Protein AF-A0A285PBS4-F1 (afdb_monomer_lite)

Secondary structure (DSSP, 8-state):
-----------------------HHHHHHHHHHHHHHHHHHHHH-HHHHHHHHHHHHHHHHHHHHH-SSHHHHHHHHHHHIIIIIS--

Structure (mmCIF, N/CA/C/O backbone):
data_AF-A0A285PBS4-F1
#
_entry.id   AF-A0A285PBS4-F1
#
loop_
_atom_site.group_PDB
_atom_site.id
_atom_site.type_symbol
_atom_site.label_atom_id
_atom_site.label_alt_id
_atom_site.label_comp_id
_atom_site.label_asym_id
_atom_site.label_entity_id
_atom_site.label_seq_id
_atom_site.pdbx_PDB_ins_code
_atom_site.Cartn_x
_atom_site.Cartn_y
_atom_site.Cartn_z
_atom_site.occupancy
_atom_site.B_iso_or_equiv
_atom_site.auth_seq_id
_atom_site.auth_comp_id
_atom_site.auth_asym_id
_atom_site.auth_atom_id
_atom_site.pdbx_PDB_model_num
ATOM 1 N N . MET A 1 1 ? 18.070 54.401 -33.048 1.00 41.38 1 MET A N 1
ATOM 2 C CA . MET A 1 1 ? 18.089 52.942 -33.296 1.00 41.38 1 MET A CA 1
ATOM 3 C C . MET A 1 1 ? 18.120 52.251 -31.944 1.00 41.38 1 MET A C 1
ATOM 5 O O . MET A 1 1 ? 18.903 52.650 -31.095 1.00 41.38 1 MET A O 1
ATOM 9 N N . LYS A 1 2 ? 17.155 51.358 -31.709 1.00 43.72 2 LYS A N 1
ATOM 10 C CA . LYS A 1 2 ? 16.867 50.697 -30.430 1.00 43.72 2 LYS A CA 1
ATOM 11 C C . LYS A 1 2 ? 17.725 49.434 -30.312 1.00 43.72 2 LYS A C 1
ATOM 13 O O . LYS A 1 2 ? 17.658 48.613 -31.219 1.00 43.72 2 LYS A O 1
ATOM 18 N N . SER A 1 3 ? 18.428 49.245 -29.200 1.00 47.03 3 SER A N 1
ATOM 19 C CA . SER A 1 3 ? 18.991 47.941 -28.826 1.00 47.03 3 SER A CA 1
ATOM 20 C C . SER A 1 3 ? 18.367 47.525 -27.502 1.00 47.03 3 SER A C 1
ATOM 22 O O . SER A 1 3 ? 18.670 48.088 -26.455 1.00 47.03 3 SER A O 1
ATOM 24 N N . ILE A 1 4 ? 17.408 46.605 -27.593 1.00 56.94 4 ILE A N 1
ATOM 25 C CA . ILE A 1 4 ? 16.665 46.036 -26.471 1.00 56.94 4 ILE A CA 1
ATOM 26 C C . ILE A 1 4 ? 17.464 44.846 -25.942 1.00 56.94 4 ILE A C 1
ATOM 28 O O . ILE A 1 4 ? 17.831 43.946 -26.694 1.00 56.94 4 ILE A O 1
ATOM 32 N N . THR A 1 5 ? 17.730 44.872 -24.642 1.00 54.47 5 THR A N 1
ATOM 33 C CA . THR A 1 5 ? 18.395 43.839 -23.850 1.00 54.47 5 THR A CA 1
ATOM 34 C C . THR A 1 5 ? 17.667 42.496 -23.977 1.00 54.47 5 THR A C 1
ATOM 36 O O . THR A 1 5 ? 16.536 42.359 -23.513 1.00 54.47 5 THR A O 1
ATOM 39 N N . LEU A 1 6 ? 18.306 41.488 -24.581 1.00 47.53 6 LEU A N 1
ATOM 40 C CA . LEU A 1 6 ? 17.834 40.102 -24.532 1.00 47.53 6 LEU A CA 1
ATOM 41 C C . LEU A 1 6 ? 18.258 39.473 -23.197 1.00 47.53 6 LEU A C 1
ATOM 43 O O . LEU A 1 6 ? 19.370 38.974 -23.056 1.00 47.53 6 LEU A O 1
ATOM 47 N N . ALA A 1 7 ? 17.356 39.478 -22.220 1.00 56.81 7 ALA A N 1
ATOM 48 C CA . ALA A 1 7 ? 17.406 38.559 -21.089 1.00 56.81 7 ALA A CA 1
ATOM 49 C C . ALA A 1 7 ? 16.408 37.431 -21.371 1.00 56.81 7 ALA A C 1
ATOM 51 O O . ALA A 1 7 ? 15.237 37.517 -21.004 1.00 56.81 7 ALA A O 1
ATOM 52 N N . LEU A 1 8 ? 16.850 36.392 -22.086 1.00 50.72 8 LEU A N 1
ATOM 53 C CA . LEU A 1 8 ? 16.049 35.180 -22.239 1.00 50.72 8 LEU A CA 1
ATOM 54 C C . LEU A 1 8 ? 16.232 34.333 -20.977 1.00 50.72 8 LEU A C 1
ATOM 56 O O . LEU A 1 8 ? 17.255 33.680 -20.777 1.00 50.72 8 LEU A O 1
ATOM 60 N N . ALA A 1 9 ? 15.244 34.432 -20.093 1.00 57.41 9 ALA A N 1
ATOM 61 C CA . ALA A 1 9 ? 15.169 33.705 -18.842 1.00 57.41 9 ALA A CA 1
ATOM 62 C C . ALA A 1 9 ? 15.172 32.187 -19.081 1.00 57.41 9 ALA A C 1
ATOM 64 O O . ALA A 1 9 ? 14.391 31.661 -19.878 1.00 57.41 9 ALA A O 1
ATOM 65 N N . LEU A 1 10 ? 16.034 31.497 -18.329 1.00 54.88 10 LEU A N 1
ATOM 66 C CA . LEU A 1 10 ? 15.998 30.056 -18.111 1.00 54.88 10 LEU A CA 1
ATOM 67 C C . LEU A 1 10 ? 14.576 29.635 -17.716 1.00 54.88 10 LEU A C 1
ATOM 69 O O . LEU A 1 10 ? 14.153 29.842 -16.581 1.00 54.88 10 LEU A O 1
ATOM 73 N N . SER A 1 11 ? 13.856 29.005 -18.637 1.00 55.97 11 SER A N 1
ATOM 74 C CA . SER A 1 11 ? 12.639 28.267 -18.314 1.00 55.97 11 SER A CA 1
ATOM 75 C C . SER A 1 11 ? 12.977 26.787 -18.366 1.00 55.97 11 SER A C 1
ATOM 77 O O . SER A 1 11 ? 13.068 26.183 -19.432 1.00 55.97 11 SER A O 1
ATOM 79 N N . VAL A 1 12 ? 13.230 26.231 -17.182 1.00 53.94 12 VAL A N 1
ATOM 80 C CA . VAL A 1 12 ? 13.365 24.798 -16.918 1.00 53.94 12 VAL A CA 1
ATOM 81 C C . VAL A 1 12 ? 12.036 24.132 -17.280 1.00 53.94 12 VAL A C 1
ATOM 83 O O . VAL A 1 12 ? 11.118 24.070 -16.470 1.00 53.94 12 VAL A O 1
ATOM 86 N N . LEU A 1 13 ? 11.910 23.670 -18.519 1.00 52.69 13 LEU A N 1
ATOM 87 C CA . LEU A 1 13 ? 10.765 22.899 -18.991 1.00 52.69 13 LEU A CA 1
ATOM 88 C C . LEU A 1 13 ? 11.269 21.587 -19.572 1.00 52.69 13 LEU A C 1
ATOM 90 O O . LEU A 1 13 ? 11.491 21.463 -20.769 1.00 52.69 13 LEU A O 1
ATOM 94 N N . ALA A 1 14 ? 11.486 20.639 -18.667 1.00 46.44 14 ALA A N 1
ATOM 95 C CA . ALA A 1 14 ? 11.300 19.207 -18.860 1.00 46.44 14 ALA A CA 1
ATOM 96 C C . ALA A 1 14 ? 11.844 18.525 -17.604 1.00 46.44 14 ALA A C 1
ATOM 98 O O . ALA A 1 14 ? 12.971 18.036 -17.580 1.00 46.44 14 ALA A O 1
ATOM 99 N N . THR A 1 15 ? 11.050 18.471 -16.532 1.00 52.41 15 THR A N 1
ATOM 100 C CA . THR A 1 15 ? 11.142 17.276 -15.695 1.00 52.41 15 THR A CA 1
ATOM 101 C C . THR A 1 15 ? 10.831 16.121 -16.640 1.00 52.41 15 THR A C 1
ATOM 103 O O . THR A 1 15 ? 9.730 16.099 -17.200 1.00 52.41 15 THR A O 1
ATOM 106 N N . PRO A 1 16 ? 11.774 15.199 -16.909 1.00 49.97 16 PRO A N 1
ATOM 107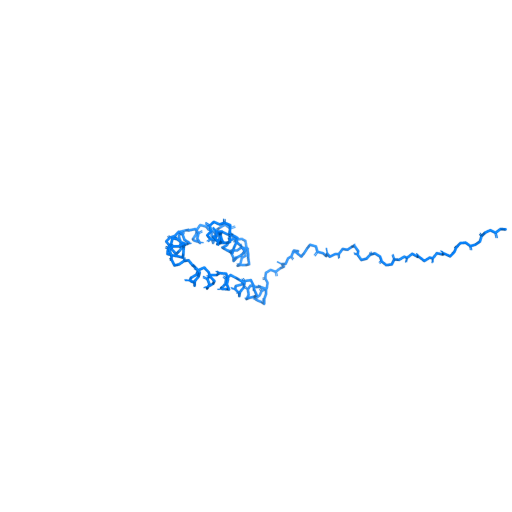 C CA . PRO A 1 16 ? 11.393 13.997 -17.612 1.00 49.97 16 PRO A CA 1
ATOM 108 C C . PRO A 1 16 ? 10.296 13.380 -16.755 1.00 49.97 16 PRO A C 1
ATOM 110 O O . PRO A 1 16 ? 10.479 13.184 -15.553 1.00 49.97 16 PRO A O 1
ATOM 113 N N . VAL A 1 17 ? 9.132 13.142 -17.356 1.00 49.50 17 VAL A N 1
ATOM 114 C CA . VAL A 1 17 ? 8.211 12.122 -16.869 1.00 49.50 17 VAL A CA 1
ATOM 115 C C . VAL A 1 17 ? 9.099 10.907 -16.663 1.00 49.50 17 VAL A C 1
ATOM 117 O O . VAL A 1 17 ? 9.572 10.324 -17.639 1.00 49.50 17 VAL A O 1
ATOM 120 N N . LEU A 1 18 ? 9.459 10.633 -15.405 1.00 51.19 18 LEU A N 1
ATOM 121 C CA . LEU A 1 18 ? 10.282 9.493 -15.072 1.00 51.19 18 LEU A CA 1
ATOM 122 C C . LEU A 1 18 ? 9.453 8.288 -15.500 1.00 51.19 18 LEU A C 1
ATOM 124 O O . LEU A 1 18 ? 8.570 7.831 -14.777 1.00 51.19 18 LEU A O 1
ATOM 128 N N . ALA A 1 19 ? 9.756 7.754 -16.678 1.00 51.78 19 ALA A N 1
ATOM 129 C CA . ALA A 1 19 ? 9.670 6.330 -16.904 1.00 51.78 19 ALA A CA 1
ATOM 130 C C . ALA A 1 19 ? 10.664 5.708 -15.912 1.00 51.78 19 ALA A C 1
ATOM 132 O O . ALA A 1 19 ? 11.800 5.402 -16.260 1.00 51.78 19 ALA A O 1
ATOM 133 N N . GLU A 1 20 ? 10.283 5.679 -14.630 1.00 60.12 20 GLU A N 1
ATOM 134 C CA . GLU A 1 20 ? 11.108 5.196 -13.535 1.00 60.12 20 GLU A CA 1
ATOM 135 C C . GLU A 1 20 ? 11.333 3.716 -13.812 1.00 60.12 20 GLU A C 1
ATOM 137 O O . GLU A 1 20 ? 10.453 2.876 -13.606 1.00 60.12 20 GLU A O 1
ATOM 142 N N . THR A 1 21 ? 12.508 3.386 -14.340 1.00 78.50 21 THR A N 1
ATOM 143 C CA . THR A 1 21 ? 12.965 2.008 -14.386 1.00 78.50 21 THR A CA 1
ATOM 144 C C . THR A 1 21 ? 12.910 1.492 -12.959 1.00 78.50 21 THR A C 1
ATOM 146 O O . THR A 1 21 ? 13.483 2.086 -12.042 1.00 78.50 21 THR A O 1
ATOM 149 N N . CYS A 1 22 ? 12.159 0.415 -12.746 1.00 88.56 22 CYS A N 1
ATOM 150 C CA . CYS A 1 22 ? 11.993 -0.130 -11.411 1.00 88.56 22 CYS A CA 1
ATOM 151 C C . CYS A 1 22 ? 13.320 -0.734 -10.941 1.00 88.56 22 CYS A C 1
ATOM 153 O O . CYS A 1 22 ? 13.649 -1.873 -11.265 1.00 88.56 22 CYS A O 1
ATOM 155 N N . THR A 1 23 ? 14.100 0.052 -10.201 1.00 91.94 23 THR A N 1
ATOM 156 C CA . THR A 1 23 ? 15.311 -0.408 -9.517 1.00 91.94 23 THR A CA 1
ATOM 157 C C . THR A 1 23 ? 14.964 -0.902 -8.117 1.00 91.94 23 THR A C 1
ATOM 159 O O . THR A 1 23 ? 13.926 -0.535 -7.562 1.00 91.94 23 THR A O 1
ATOM 162 N N . LYS A 1 24 ? 15.866 -1.667 -7.490 1.00 91.44 24 LYS A N 1
ATOM 163 C CA . LYS A 1 24 ? 15.721 -2.041 -6.075 1.00 91.44 24 LYS A CA 1
ATOM 164 C C . LYS A 1 24 ? 15.515 -0.809 -5.185 1.00 91.44 24 LYS A C 1
ATOM 166 O O . LYS A 1 24 ? 14.574 -0.776 -4.406 1.00 91.44 24 LYS A O 1
ATOM 171 N N . LYS A 1 25 ? 16.336 0.235 -5.359 1.00 92.12 25 LYS A N 1
ATOM 172 C CA . LYS A 1 25 ? 16.236 1.489 -4.591 1.00 92.12 25 LYS A CA 1
ATOM 173 C C . LYS A 1 25 ? 14.862 2.149 -4.748 1.00 92.12 25 LYS A C 1
ATOM 175 O O . LYS A 1 25 ? 14.276 2.590 -3.764 1.00 92.12 25 LYS A O 1
ATOM 180 N N . THR A 1 26 ? 14.343 2.199 -5.972 1.00 90.88 26 THR A N 1
ATOM 181 C CA . THR A 1 26 ? 13.014 2.750 -6.263 1.00 90.88 26 THR A CA 1
ATOM 182 C C . THR A 1 26 ? 11.901 1.893 -5.658 1.00 90.88 26 THR A C 1
ATOM 184 O O . THR A 1 26 ? 10.975 2.430 -5.054 1.00 90.88 26 THR A O 1
ATOM 187 N N . SER A 1 27 ? 11.999 0.566 -5.774 1.00 92.62 27 SER A N 1
ATOM 188 C CA . SER A 1 27 ? 11.054 -0.371 -5.158 1.00 92.62 27 SER A CA 1
ATOM 189 C C . SER A 1 27 ? 11.020 -0.204 -3.639 1.00 92.62 27 SER A C 1
ATOM 191 O O . SER A 1 27 ? 9.941 -0.061 -3.071 1.00 92.62 27 SER A O 1
ATOM 193 N N . ASP A 1 28 ? 12.186 -0.130 -2.993 1.00 93.94 28 ASP A N 1
ATOM 194 C CA . ASP A 1 28 ? 12.315 0.068 -1.546 1.00 93.94 28 ASP A CA 1
ATOM 195 C C . ASP A 1 28 ? 11.691 1.410 -1.115 1.00 93.94 28 ASP A C 1
ATOM 197 O O . ASP A 1 28 ? 10.940 1.474 -0.140 1.00 93.94 28 ASP A O 1
ATOM 201 N N . ALA A 1 29 ? 11.927 2.485 -1.877 1.00 93.50 29 ALA A N 1
ATOM 202 C CA . ALA A 1 29 ? 11.333 3.795 -1.610 1.00 93.50 29 ALA A CA 1
ATOM 203 C C . ALA A 1 29 ? 9.798 3.779 -1.730 1.00 93.50 29 ALA A C 1
ATOM 205 O O . ALA A 1 29 ? 9.096 4.306 -0.863 1.00 93.50 29 ALA A O 1
ATOM 206 N N . LYS A 1 30 ? 9.253 3.139 -2.773 1.00 94.19 30 LYS A N 1
ATOM 207 C CA . LYS A 1 30 ? 7.799 2.993 -2.947 1.00 94.19 30 LYS A CA 1
ATOM 208 C C . LYS A 1 30 ? 7.198 2.100 -1.861 1.00 94.19 30 LYS A C 1
ATOM 210 O O . LYS A 1 30 ? 6.132 2.418 -1.334 1.00 94.19 30 LYS A O 1
ATOM 215 N N . GLN A 1 31 ? 7.898 1.041 -1.459 1.00 95.56 31 GLN A N 1
ATOM 216 C CA . GLN A 1 31 ? 7.475 0.175 -0.361 1.00 95.56 31 GLN A CA 1
ATOM 217 C C . GLN A 1 31 ? 7.435 0.935 0.968 1.00 95.56 31 GLN A C 1
ATOM 219 O O . GLN A 1 31 ? 6.482 0.779 1.727 1.00 95.56 31 GLN A O 1
ATOM 224 N N . ALA A 1 32 ? 8.401 1.815 1.238 1.00 96.31 32 ALA A N 1
ATOM 225 C CA . ALA A 1 32 ? 8.372 2.666 2.426 1.00 96.31 32 ALA A CA 1
ATOM 226 C C . ALA A 1 32 ? 7.142 3.595 2.445 1.00 96.31 32 ALA A C 1
ATOM 228 O O . ALA A 1 32 ? 6.497 3.751 3.484 1.00 96.31 32 ALA A O 1
ATOM 229 N N . ILE A 1 33 ? 6.768 4.168 1.294 1.00 94.88 33 ILE A N 1
ATOM 230 C CA . ILE A 1 33 ? 5.553 4.992 1.158 1.00 94.88 33 ILE A CA 1
ATOM 231 C C . ILE A 1 33 ? 4.296 4.162 1.442 1.00 94.88 33 ILE A C 1
ATOM 233 O O . ILE A 1 33 ? 3.427 4.609 2.195 1.00 94.88 33 ILE A O 1
ATOM 23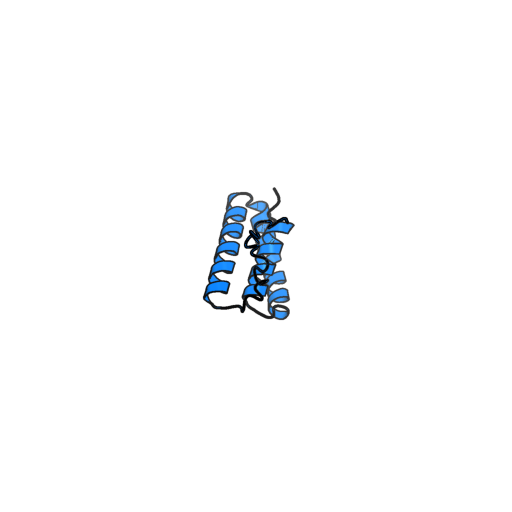7 N N . TYR A 1 34 ? 4.213 2.960 0.870 1.00 95.50 34 TYR A N 1
ATOM 238 C CA . TYR A 1 34 ? 3.128 2.020 1.135 1.00 95.50 34 TYR A CA 1
ATOM 239 C C . TYR A 1 34 ? 3.016 1.703 2.633 1.00 95.50 34 TYR A C 1
ATOM 241 O O . TYR A 1 34 ? 1.956 1.892 3.227 1.00 95.50 34 TYR A O 1
ATOM 249 N N . MET A 1 35 ? 4.125 1.309 3.267 1.00 96.94 35 MET A N 1
ATOM 250 C CA . MET A 1 35 ? 4.157 0.947 4.686 1.00 96.94 35 MET A CA 1
ATOM 251 C C . MET A 1 35 ? 3.771 2.111 5.598 1.00 96.94 35 MET A C 1
ATOM 253 O O . MET A 1 35 ? 3.091 1.908 6.602 1.00 96.94 35 MET A O 1
ATOM 257 N N . LYS A 1 36 ? 4.149 3.345 5.245 1.00 95.62 36 LYS A N 1
ATOM 258 C CA . LYS A 1 36 ? 3.713 4.536 5.979 1.00 95.62 36 LYS A CA 1
ATOM 259 C C . LYS A 1 36 ? 2.192 4.686 5.940 1.00 95.62 36 LYS A C 1
ATOM 261 O O . LYS A 1 36 ? 1.579 4.859 6.989 1.00 95.62 36 LYS A O 1
ATOM 266 N N . ALA A 1 37 ? 1.585 4.595 4.756 1.00 93.81 37 ALA A N 1
ATOM 267 C CA . ALA A 1 37 ? 0.133 4.692 4.607 1.00 93.81 37 ALA A CA 1
ATOM 268 C C . ALA A 1 37 ? -0.595 3.530 5.308 1.00 93.81 37 ALA A C 1
ATOM 270 O O . ALA A 1 37 ? -1.621 3.739 5.951 1.00 93.81 37 ALA A O 1
ATOM 271 N N . TYR A 1 38 ? -0.030 2.325 5.240 1.00 95.19 38 TYR A N 1
ATOM 272 C CA . TYR A 1 38 ? -0.557 1.125 5.887 1.00 95.19 38 TYR A CA 1
ATOM 273 C C . TYR A 1 38 ? -0.595 1.271 7.410 1.00 95.19 38 TYR A C 1
ATOM 275 O O . TYR A 1 38 ? -1.632 1.072 8.042 1.00 95.19 38 TYR A O 1
ATOM 283 N N . ASN A 1 39 ? 0.523 1.699 8.000 1.00 95.44 39 ASN A N 1
ATOM 284 C CA . ASN A 1 39 ? 0.620 1.931 9.438 1.00 95.44 39 ASN A CA 1
ATOM 285 C C . ASN A 1 39 ? -0.271 3.092 9.887 1.00 95.44 39 ASN A C 1
ATOM 287 O O . ASN A 1 39 ? -0.862 3.024 10.964 1.00 95.44 39 ASN A O 1
ATOM 291 N N . GLN A 1 40 ? -0.411 4.129 9.058 1.00 94.12 40 GLN A N 1
ATOM 292 C CA . GLN A 1 40 ? -1.335 5.222 9.334 1.00 94.12 40 GLN A CA 1
ATOM 293 C C . GLN A 1 40 ? -2.782 4.722 9.388 1.00 94.12 40 GLN A C 1
ATOM 295 O O . GLN A 1 40 ? -3.462 5.015 10.364 1.00 94.12 40 GLN A O 1
ATOM 300 N N . LEU A 1 41 ? -3.230 3.924 8.410 1.00 93.88 41 LEU A N 1
ATOM 301 C CA . LEU A 1 41 ? -4.576 3.340 8.416 1.00 93.88 41 LEU A CA 1
ATOM 302 C C . LEU A 1 41 ? -4.797 2.442 9.639 1.00 93.88 41 LEU A C 1
ATOM 304 O O . LEU A 1 41 ? -5.832 2.534 10.298 1.00 93.88 41 LEU A O 1
ATOM 308 N N . LYS A 1 42 ? -3.806 1.603 9.967 1.00 94.94 42 LYS A N 1
ATOM 309 C CA . LYS A 1 42 ? -3.834 0.732 11.148 1.00 94.94 42 LYS A CA 1
ATOM 310 C C . LYS A 1 42 ? -4.049 1.522 12.440 1.00 94.94 42 LYS A C 1
ATOM 312 O O . LYS A 1 42 ? -4.798 1.073 13.303 1.00 94.94 42 LYS A O 1
ATOM 317 N N . ALA A 1 43 ? -3.402 2.680 12.563 1.00 94.19 43 ALA A N 1
ATOM 318 C CA . ALA A 1 43 ? -3.499 3.537 13.739 1.00 94.19 43 ALA A CA 1
ATOM 319 C C . ALA A 1 43 ? -4.785 4.380 13.767 1.00 94.19 43 ALA A C 1
ATOM 321 O O . ALA A 1 43 ? -5.404 4.504 14.820 1.00 94.19 43 ALA A O 1
ATOM 322 N N . SER A 1 44 ? -5.195 4.962 12.635 1.00 92.88 44 SER A N 1
ATOM 323 C CA . SER A 1 44 ? -6.312 5.914 12.586 1.00 92.88 44 SER A CA 1
ATOM 324 C C . SER A 1 44 ? -7.682 5.252 12.445 1.00 92.88 44 SER A C 1
ATOM 326 O O . SER A 1 44 ? -8.681 5.806 12.900 1.00 92.88 44 SER A O 1
ATOM 328 N N . SER A 1 45 ? -7.764 4.076 11.814 1.00 92.00 45 SER A N 1
ATOM 329 C CA . SER A 1 45 ? -9.039 3.402 11.575 1.00 92.00 45 SER A CA 1
ATOM 330 C C . SER A 1 45 ? -8.902 1.873 11.556 1.00 92.00 45 SER A C 1
ATOM 332 O O . SER A 1 45 ? -8.916 1.253 10.490 1.00 92.00 45 SER A O 1
ATOM 334 N N . PRO A 1 46 ? -8.857 1.216 12.734 1.00 92.62 46 PRO A N 1
ATOM 335 C CA . PRO A 1 46 ? -8.714 -0.241 12.836 1.00 92.62 46 PRO A CA 1
ATOM 336 C C . PRO A 1 46 ? -9.792 -1.037 12.083 1.00 92.62 46 PRO A C 1
ATOM 338 O O . PRO A 1 46 ? -9.525 -2.128 11.582 1.00 92.62 46 PRO A O 1
ATOM 341 N N . LYS A 1 47 ? -11.011 -0.487 11.969 1.00 92.94 47 LYS A N 1
ATOM 342 C CA . LYS A 1 47 ? -12.105 -1.096 11.193 1.00 92.94 47 LYS A CA 1
ATOM 343 C C . LYS A 1 47 ? -11.805 -1.107 9.691 1.00 92.94 47 LYS A C 1
ATOM 345 O O . LYS A 1 47 ? -11.981 -2.141 9.053 1.00 92.94 47 LYS A O 1
ATOM 350 N N . GLU A 1 48 ? -11.337 0.013 9.137 1.00 93.31 48 GLU A N 1
ATOM 351 C CA . GLU A 1 48 ? -10.959 0.079 7.718 1.00 93.31 48 GLU A CA 1
ATOM 352 C C . GLU A 1 48 ? -9.688 -0.724 7.443 1.00 93.31 48 GLU A C 1
ATOM 354 O O . GLU A 1 48 ? -9.605 -1.395 6.421 1.00 93.31 48 GLU A O 1
ATOM 359 N N . PHE A 1 49 ? -8.741 -0.743 8.382 1.00 94.75 49 PHE A N 1
ATOM 360 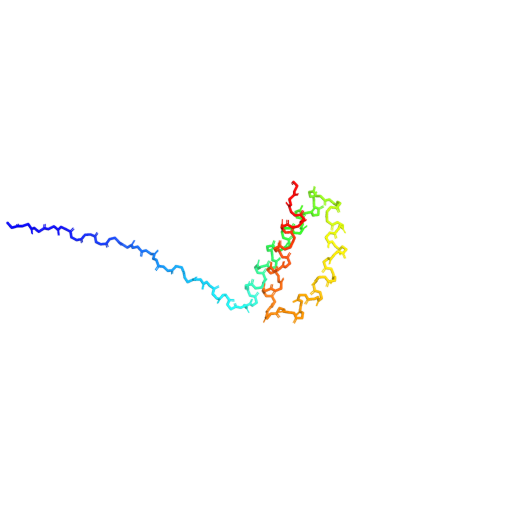C CA . PHE A 1 49 ? -7.564 -1.604 8.309 1.00 94.75 49 PHE A CA 1
ATOM 361 C C . PHE A 1 49 ? -7.939 -3.089 8.198 1.00 94.75 49 PHE A C 1
ATOM 363 O O . PHE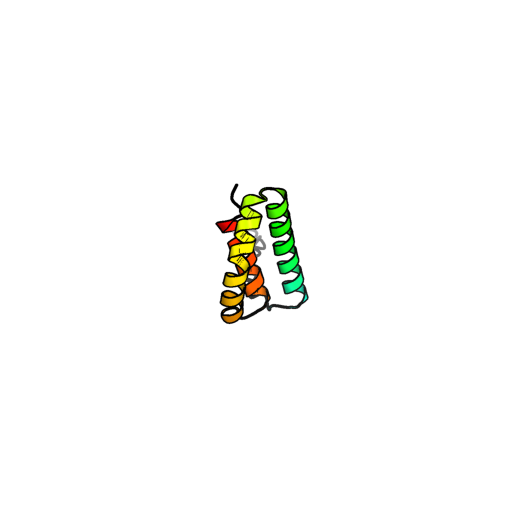 A 1 49 ? -7.463 -3.785 7.306 1.00 94.75 49 PHE A O 1
ATOM 370 N N . ALA A 1 50 ? -8.844 -3.571 9.055 1.00 94.12 50 ALA A N 1
ATOM 371 C CA . ALA A 1 50 ? -9.306 -4.957 9.007 1.00 94.12 50 ALA A CA 1
ATOM 372 C C . ALA A 1 50 ? -10.037 -5.290 7.695 1.00 94.12 50 ALA A C 1
ATOM 374 O O . ALA A 1 50 ? -9.961 -6.419 7.214 1.00 94.12 50 ALA A O 1
ATOM 375 N N . ARG A 1 51 ? -10.750 -4.321 7.111 1.00 93.75 51 ARG A N 1
ATOM 376 C CA . ARG A 1 51 ? -11.381 -4.475 5.796 1.00 93.75 51 ARG A CA 1
ATOM 377 C C . ARG A 1 51 ? -10.335 -4.535 4.682 1.00 93.75 51 ARG A C 1
ATOM 379 O O . ARG A 1 51 ? -10.403 -5.425 3.843 1.00 93.75 51 ARG A O 1
ATOM 386 N N . TYR A 1 52 ? -9.345 -3.645 4.716 1.00 94.69 52 TYR A N 1
ATOM 387 C CA . TYR A 1 52 ? -8.227 -3.647 3.778 1.00 94.69 52 TYR A CA 1
ATOM 388 C C . TYR A 1 52 ? -7.480 -4.985 3.790 1.00 94.69 52 TYR A C 1
ATOM 390 O O . TYR A 1 52 ? -7.291 -5.575 2.736 1.00 94.69 52 TYR A O 1
ATOM 398 N N . GLU A 1 53 ? -7.134 -5.513 4.967 1.00 93.75 53 GLU A N 1
ATOM 399 C CA . GLU A 1 53 ? -6.442 -6.804 5.116 1.00 93.75 53 GLU A CA 1
ATOM 400 C C . GLU A 1 53 ? -7.224 -7.986 4.520 1.00 93.75 53 GLU A C 1
ATOM 402 O O . GLU A 1 53 ? -6.638 -8.886 3.914 1.00 93.75 53 GLU A O 1
ATOM 407 N N . LYS A 1 54 ? -8.557 -7.981 4.649 1.00 93.50 54 LYS A N 1
ATOM 408 C CA . LYS A 1 54 ? -9.415 -9.014 4.048 1.00 93.50 54 LYS A CA 1
ATOM 409 C C . LYS A 1 54 ? -9.419 -8.944 2.522 1.00 93.50 54 LYS A C 1
ATOM 411 O O . LYS A 1 54 ? -9.394 -9.982 1.867 1.00 93.50 54 LYS A O 1
ATOM 416 N N . ASP A 1 55 ? -9.422 -7.736 1.967 1.00 93.00 55 ASP A N 1
ATOM 417 C CA . ASP A 1 55 ? -9.543 -7.517 0.525 1.00 93.00 55 ASP A CA 1
ATOM 418 C C . ASP A 1 55 ? -8.185 -7.597 -0.203 1.00 93.00 55 ASP A C 1
ATOM 420 O O . ASP A 1 55 ? -8.112 -8.042 -1.354 1.00 93.00 55 ASP A O 1
ATOM 424 N N . ILE A 1 56 ? -7.094 -7.160 0.441 1.00 90.69 56 ILE A N 1
ATOM 425 C CA . ILE A 1 56 ? -5.796 -6.947 -0.213 1.00 90.69 56 ILE A CA 1
ATOM 426 C C . ILE A 1 56 ? -5.136 -8.246 -0.663 1.00 90.69 56 ILE A C 1
ATOM 428 O O . ILE A 1 56 ? -4.508 -8.253 -1.715 1.00 90.69 56 ILE A O 1
ATOM 432 N N . SER A 1 57 ? -5.303 -9.352 0.066 1.00 86.94 57 SER A N 1
ATOM 433 C CA . SER A 1 57 ? -4.681 -10.639 -0.279 1.00 86.94 57 SER A CA 1
ATOM 434 C C . SER A 1 57 ? -5.120 -11.133 -1.666 1.00 86.94 57 SER A C 1
ATOM 436 O O . SER A 1 57 ? -4.288 -11.455 -2.517 1.00 86.94 57 SER A O 1
ATOM 438 N N . HIS A 1 58 ? -6.426 -11.098 -1.939 1.00 88.62 58 HIS A N 1
ATOM 439 C CA . HIS A 1 58 ? -6.998 -11.468 -3.233 1.00 88.62 58 HIS A CA 1
ATOM 440 C C . HIS A 1 58 ? -6.613 -10.477 -4.337 1.00 88.62 58 HIS A C 1
ATOM 442 O O . HIS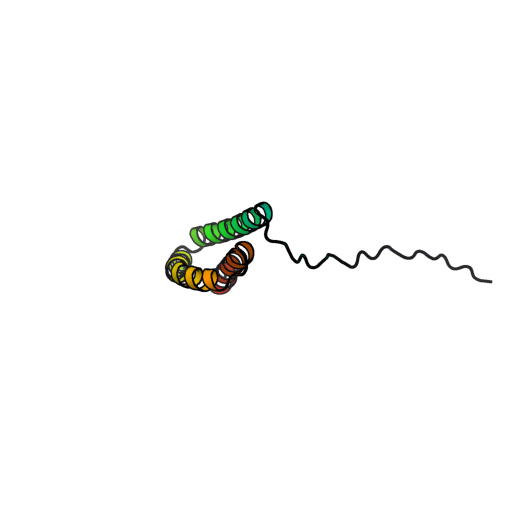 A 1 58 ? -6.198 -10.889 -5.425 1.00 88.62 58 HIS A O 1
ATOM 448 N N . LYS A 1 59 ? -6.700 -9.169 -4.059 1.00 91.75 59 LYS A N 1
ATOM 449 C CA . LYS A 1 59 ? -6.322 -8.122 -5.020 1.00 91.75 59 LYS A CA 1
ATOM 450 C C . LYS A 1 59 ? -4.839 -8.189 -5.387 1.00 91.75 59 LYS A C 1
ATOM 452 O O . LYS A 1 59 ? -4.500 -8.086 -6.561 1.00 91.75 59 LYS A O 1
ATOM 457 N N . GLN A 1 60 ? -3.957 -8.412 -4.413 1.00 89.88 60 GLN A N 1
ATOM 458 C CA . GLN A 1 60 ? -2.514 -8.511 -4.619 1.00 89.88 60 GLN A CA 1
ATOM 459 C C . GLN A 1 60 ? -2.165 -9.684 -5.534 1.00 89.88 60 GLN A C 1
ATOM 461 O O . GLN A 1 60 ? -1.339 -9.519 -6.426 1.00 89.88 60 GLN A O 1
ATOM 466 N N . MET A 1 61 ? -2.821 -10.837 -5.374 1.00 90.00 61 MET A N 1
ATOM 467 C CA . MET A 1 61 ? -2.622 -11.985 -6.265 1.00 90.00 61 MET A CA 1
ATOM 468 C C . MET A 1 61 ? -3.046 -11.681 -7.706 1.00 90.00 61 MET A C 1
ATOM 470 O O . MET A 1 61 ? -2.346 -12.062 -8.644 1.00 90.00 61 MET A O 1
ATOM 474 N N . ALA A 1 62 ? -4.163 -10.974 -7.899 1.00 91.88 62 ALA A N 1
ATOM 475 C CA . ALA A 1 62 ? -4.596 -10.541 -9.227 1.00 91.88 62 ALA A CA 1
ATOM 476 C C . ALA A 1 62 ? -3.618 -9.519 -9.831 1.00 91.88 62 ALA A C 1
ATOM 478 O O . ALA A 1 62 ? -3.139 -9.687 -10.950 1.00 91.88 62 ALA A O 1
ATOM 479 N N . TRP A 1 63 ? -3.241 -8.495 -9.068 1.00 94.06 63 TRP A N 1
ATOM 480 C CA . TRP A 1 63 ? -2.337 -7.451 -9.541 1.00 94.06 63 TRP A CA 1
ATOM 481 C C . TRP A 1 63 ? -0.919 -7.940 -9.774 1.00 94.06 63 TRP A C 1
ATOM 483 O O . TRP A 1 63 ? -0.272 -7.433 -10.678 1.00 94.06 63 TRP A O 1
ATOM 493 N N . MET A 1 64 ? -0.432 -8.923 -9.019 1.00 92.19 64 MET A N 1
ATOM 494 C CA . MET A 1 64 ? 0.881 -9.520 -9.255 1.00 92.19 64 MET A CA 1
ATOM 495 C C . MET A 1 64 ? 0.957 -10.173 -10.640 1.00 92.19 64 MET A C 1
ATOM 497 O O . MET A 1 64 ? 1.992 -10.078 -11.289 1.00 92.19 64 MET A O 1
ATOM 501 N N . LYS A 1 65 ? -0.139 -10.776 -11.122 1.00 89.75 65 LYS A N 1
ATOM 502 C CA . LYS A 1 65 ? -0.215 -11.355 -12.475 1.00 89.75 65 LYS A CA 1
ATOM 503 C C . LYS A 1 65 ? -0.232 -10.290 -13.574 1.00 89.75 65 LYS A C 1
ATOM 505 O O . LYS A 1 65 ? 0.244 -10.538 -14.675 1.00 89.75 65 LYS A O 1
ATOM 510 N N . GLU A 1 66 ? -0.787 -9.117 -13.282 1.00 90.12 66 GLU A N 1
ATOM 511 C CA . GLU A 1 66 ? -0.918 -8.007 -14.236 1.00 90.12 66 GLU A CA 1
ATOM 512 C C . GLU A 1 66 ? 0.254 -7.011 -14.183 1.00 90.12 66 GLU A C 1
ATOM 514 O O . GLU A 1 66 ? 0.452 -6.218 -15.109 1.00 90.12 66 GLU A O 1
ATOM 519 N N . ALA A 1 67 ? 1.014 -6.995 -13.087 1.00 88.06 67 ALA A N 1
ATOM 520 C CA . ALA A 1 67 ? 2.063 -6.020 -12.849 1.00 88.06 67 ALA A CA 1
ATOM 521 C C . ALA A 1 67 ? 3.303 -6.334 -13.689 1.00 88.06 67 ALA A C 1
ATOM 523 O O . ALA A 1 67 ? 3.907 -7.397 -13.588 1.00 88.06 67 ALA A O 1
ATOM 524 N N . LYS A 1 68 ? 3.742 -5.345 -14.471 1.00 86.50 68 LYS A N 1
ATOM 525 C CA . LYS A 1 68 ? 4.963 -5.434 -15.290 1.00 86.50 68 LYS A CA 1
ATOM 526 C C . LYS A 1 68 ? 6.253 -5.274 -14.472 1.00 86.50 68 LYS A C 1
ATOM 528 O O . LYS A 1 68 ? 7.337 -5.505 -14.994 1.00 86.50 68 LYS A O 1
ATOM 533 N N . SER A 1 69 ? 6.152 -4.824 -13.219 1.00 89.50 69 SER A N 1
ATOM 534 C CA . SER A 1 69 ? 7.281 -4.655 -12.298 1.00 89.50 69 SER A CA 1
ATOM 535 C C . SER A 1 69 ? 6.817 -4.614 -10.832 1.00 89.50 69 SER A C 1
ATOM 537 O O . SER A 1 69 ? 5.655 -4.286 -10.569 1.00 89.50 69 SER A O 1
ATOM 539 N N . PRO A 1 70 ? 7.715 -4.865 -9.858 1.00 89.31 70 PRO A N 1
ATOM 540 C CA . PRO A 1 70 ? 7.411 -4.703 -8.433 1.00 89.31 70 PRO A CA 1
ATOM 541 C C . PRO A 1 70 ? 6.935 -3.289 -8.078 1.00 89.31 70 PRO A C 1
ATOM 543 O O . PRO A 1 70 ? 6.005 -3.122 -7.296 1.00 89.31 70 PRO A O 1
ATOM 546 N N . CYS A 1 71 ? 7.519 -2.266 -8.706 1.00 92.94 71 CYS A N 1
ATOM 547 C CA . CYS A 1 71 ? 7.127 -0.876 -8.495 1.00 92.94 71 CYS A CA 1
ATOM 548 C C . CYS A 1 71 ? 5.670 -0.639 -8.904 1.00 92.94 71 CYS A C 1
ATOM 550 O O . CYS A 1 71 ? 4.927 -0.039 -8.136 1.00 92.94 71 CYS A O 1
ATOM 552 N N . ALA A 1 72 ? 5.242 -1.174 -10.053 1.00 92.00 72 ALA A N 1
ATOM 553 C CA . ALA A 1 72 ? 3.858 -1.053 -10.511 1.00 92.00 72 ALA A CA 1
ATOM 554 C C . ALA A 1 72 ? 2.868 -1.748 -9.557 1.00 92.00 72 ALA A C 1
ATOM 556 O O . ALA A 1 72 ? 1.771 -1.240 -9.321 1.00 92.00 72 ALA A O 1
ATOM 557 N N . LEU A 1 73 ? 3.261 -2.888 -8.972 1.00 94.06 73 LEU A N 1
ATOM 558 C CA . LEU A 1 73 ? 2.462 -3.564 -7.949 1.00 94.06 73 LEU A CA 1
ATOM 559 C C . LEU A 1 73 ? 2.320 -2.693 -6.692 1.00 94.06 73 LEU A C 1
ATOM 561 O O . LEU A 1 73 ? 1.202 -2.447 -6.242 1.00 94.06 73 LEU A O 1
ATOM 565 N N . ILE A 1 74 ? 3.435 -2.187 -6.156 1.00 94.56 74 ILE A N 1
ATOM 566 C CA . ILE A 1 74 ? 3.445 -1.362 -4.938 1.00 94.56 74 ILE A CA 1
ATOM 567 C C . ILE A 1 74 ? 2.665 -0.057 -5.146 1.00 94.56 74 ILE A C 1
ATOM 569 O O . ILE A 1 74 ? 1.923 0.370 -4.260 1.00 94.56 74 ILE A O 1
ATOM 573 N N . GLU A 1 75 ? 2.784 0.573 -6.316 1.00 93.31 75 GLU A N 1
ATOM 574 C CA . GLU A 1 75 ? 2.010 1.766 -6.676 1.00 93.31 75 GLU A CA 1
ATOM 575 C C . GLU A 1 75 ? 0.514 1.488 -6.673 1.00 93.31 75 GLU A C 1
ATOM 577 O O . GLU A 1 75 ? -0.254 2.255 -6.090 1.00 93.31 75 GLU A O 1
ATOM 582 N N . ARG A 1 76 ? 0.098 0.370 -7.276 1.00 94.81 76 ARG A N 1
ATOM 583 C CA . ARG A 1 76 ? -1.310 -0.016 -7.317 1.00 94.81 76 ARG A CA 1
ATOM 584 C C . ARG A 1 76 ? -1.857 -0.303 -5.918 1.00 94.81 76 ARG A C 1
ATOM 586 O O . ARG A 1 76 ? -2.924 0.203 -5.586 1.00 94.81 76 ARG A O 1
ATOM 593 N N . MET A 1 77 ? -1.105 -1.019 -5.080 1.00 94.94 77 MET A N 1
ATOM 594 C CA . MET A 1 77 ? -1.473 -1.254 -3.676 1.00 94.94 77 MET A CA 1
ATOM 595 C C . MET A 1 77 ? -1.584 0.057 -2.889 1.00 94.94 77 MET A C 1
ATOM 597 O O . MET A 1 77 ? -2.556 0.281 -2.174 1.00 94.94 77 MET A O 1
ATOM 601 N N . THR A 1 78 ? -0.617 0.962 -3.058 1.00 94.25 78 THR A N 1
ATOM 602 C CA . THR A 1 78 ? -0.620 2.275 -2.395 1.00 94.25 78 THR A CA 1
ATOM 603 C C . THR A 1 78 ? -1.816 3.120 -2.826 1.00 94.25 78 THR A C 1
ATOM 605 O O . THR A 1 78 ? -2.410 3.812 -1.999 1.00 94.25 78 THR A O 1
ATOM 608 N N . LYS A 1 79 ? -2.170 3.074 -4.115 1.00 93.75 79 LYS A N 1
ATOM 609 C CA . LYS A 1 79 ? -3.323 3.783 -4.668 1.00 93.75 79 LYS A CA 1
ATOM 610 C C . LYS A 1 79 ? -4.633 3.240 -4.097 1.00 93.75 79 LYS A C 1
ATOM 612 O O . LYS A 1 79 ? -5.409 4.029 -3.570 1.00 93.75 79 LYS A O 1
ATOM 617 N N . ASP A 1 80 ? -4.840 1.921 -4.123 1.00 93.69 80 ASP A N 1
ATOM 618 C CA . ASP A 1 80 ? -6.044 1.284 -3.564 1.00 93.69 80 ASP A CA 1
ATOM 619 C C . ASP A 1 80 ? -6.212 1.614 -2.078 1.00 93.69 80 ASP A C 1
ATOM 621 O O . ASP A 1 80 ? -7.277 2.067 -1.665 1.00 93.69 80 ASP A O 1
ATOM 625 N N . LEU A 1 81 ? -5.136 1.496 -1.295 1.00 93.06 81 LEU A N 1
ATOM 626 C CA . LEU A 1 81 ? -5.134 1.841 0.123 1.00 93.06 81 LEU A CA 1
ATOM 627 C C . LEU A 1 81 ? -5.581 3.294 0.358 1.00 93.06 81 LEU A C 1
ATOM 629 O O . LEU A 1 81 ? -6.454 3.548 1.184 1.00 93.06 81 LEU A O 1
ATOM 633 N N . LYS A 1 82 ? -5.019 4.260 -0.378 1.00 90.38 82 LYS A N 1
ATOM 634 C CA . LYS A 1 82 ? -5.346 5.686 -0.211 1.00 90.38 82 LYS A CA 1
ATOM 635 C C . LYS A 1 82 ? -6.751 6.036 -0.692 1.00 90.38 82 LYS A C 1
ATOM 637 O O . LYS A 1 82 ? -7.451 6.788 -0.021 1.00 90.38 82 LYS A O 1
ATOM 642 N N . GLU A 1 83 ? -7.156 5.525 -1.849 1.00 90.44 83 GLU A N 1
ATOM 643 C CA . GLU A 1 83 ? -8.411 5.918 -2.494 1.00 90.44 83 GLU A CA 1
ATOM 644 C C . GLU A 1 83 ? -9.630 5.243 -1.866 1.00 90.44 83 GLU A C 1
ATOM 646 O O . GLU A 1 83 ? -10.663 5.899 -1.711 1.00 90.44 83 GLU A O 1
ATOM 651 N N . ASN A 1 84 ? -9.491 3.971 -1.478 1.00 90.25 84 ASN A N 1
ATOM 652 C CA . ASN A 1 84 ? -10.605 3.142 -1.017 1.00 90.25 84 ASN A CA 1
ATOM 653 C C . ASN A 1 84 ? -10.673 2.998 0.509 1.00 90.25 84 ASN A C 1
ATOM 655 O O . ASN A 1 84 ? -11.746 2.692 1.026 1.00 90.25 84 ASN A O 1
ATOM 659 N N . TYR A 1 85 ? -9.569 3.243 1.227 1.00 87.44 85 TYR A N 1
ATOM 660 C CA . TYR A 1 85 ? -9.500 3.062 2.687 1.00 87.44 85 TYR A CA 1
ATOM 661 C C . TYR A 1 85 ? -8.924 4.279 3.434 1.00 87.44 85 TYR A C 1
ATOM 663 O O . TYR A 1 85 ? -9.154 4.426 4.630 1.00 87.44 85 TYR A O 1
ATOM 671 N N . GLY A 1 86 ? -8.212 5.180 2.748 1.00 73.00 86 GLY A N 1
ATOM 672 C CA . GLY A 1 86 ? -7.564 6.357 3.341 1.00 73.00 86 GLY A CA 1
ATOM 673 C C . GLY A 1 86 ? -8.464 7.581 3.548 1.00 73.00 86 GLY A C 1
ATOM 674 O O . GLY A 1 86 ? -7.993 8.584 4.078 1.00 73.00 86 GLY A O 1
ATOM 675 N N . LYS A 1 87 ? -9.735 7.531 3.132 1.00 64.56 87 LYS A N 1
ATOM 676 C CA . LYS A 1 87 ? -10.702 8.630 3.287 1.00 64.56 87 LYS A CA 1
ATOM 677 C C . LYS A 1 87 ? -11.548 8.437 4.551 1.00 64.56 87 LYS A C 1
ATOM 679 O O . LYS A 1 87 ? -12.640 7.882 4.457 1.00 64.56 87 LYS A O 1
ATOM 684 N N . LYS A 1 88 ? -11.063 8.897 5.706 1.00 53.69 88 LYS A N 1
ATOM 685 C CA . LYS A 1 88 ? -11.897 9.259 6.865 1.00 53.69 88 LYS A CA 1
ATOM 686 C C . LYS A 1 88 ? -11.311 10.466 7.573 1.00 53.69 88 LYS A C 1
ATOM 688 O O . LYS A 1 88 ? -10.094 10.426 7.852 1.00 53.69 88 LYS A O 1
#

Foldseek 3Di:
DDDDDDPPDDDPPDPDPPPPPDDPVLLVVLVVLLVVLLVVLVVPPVPLNVVLVVPVVVVLVVVVVVDPDSSSSSVVSSCCSCPVRVDD

p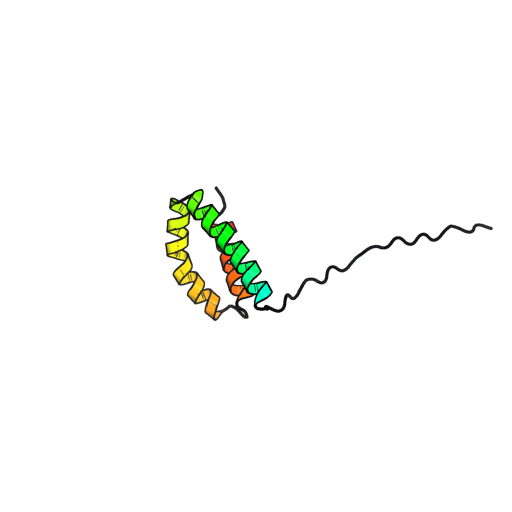LDDT: mean 82.17, std 17.68, range [41.38, 96.94]

Organism: NCBI:txid372072

Radius of gyration: 20.86 Å; chains: 1; bounding box: 31×65×47 Å

Sequence (88 aa):
MKSITLALALSVLATPVLAETCTKKTSDAKQAIYMKAYNQLKASSPKEFARYEKDISHKQMAWMKEAKSPCALIERMTKDLKENYGKK